Protein AF-A0A2C9SRZ1-F1 (afdb_monomer_lite)

Foldseek 3Di:
DDPPDPPPPQPFQWADAPLLVLQDAAKDKFKFADDPNAGEDPDPDHPDIFIWIWHDDPFKIKIATPVQDFYKYWYWAPPPDPPPDPDRPDTDIHTQFQDGHRMWMWGADPDDPRGTTTTRDPRGPDSVSVNSVSNVVSNRSNVVVVVVVVVPDD

pLDDT: mean 77.02, std 16.17, range [34.62, 93.62]

Radius of gyration: 17.91 Å; chains: 1; bounding box: 56×42×58 Å

Secondary structure (DSSP, 8-state):
------------EEE--HHHHHSPSEEEEEEEEEETTEEEES-S--SEEEEEEEEEETTEEEEEETTS--B-EEEEE-----S-SS--PPPEEEESBSS-BSEEEEEE--STT--SEEE--S-BS-HHHHHHHHHHHHHHHHHHHHHHHTS---

Sequence (154 aa):
MTVVTPGRGRTSITIRSEAFEKICCGTVTLSVPLCDDIVHIGVRDAPQTGALRVRKRPRSVTVDRVDGRPLQVAIVDQRDGLTGSAGQAAPLVSLVFREPVQALELRRCRGAGRRGWEVATSAATDAGQLQQFLDTVGAFGSAKQARASGIGED

Structure (mmCIF, N/CA/C/O backbone):
data_AF-A0A2C9SRZ1-F1
#
_entry.id   AF-A0A2C9SRZ1-F1
#
loop_
_atom_site.group_PDB
_atom_site.id
_atom_site.type_symbol
_atom_site.label_atom_id
_atom_site.label_alt_id
_atom_site.label_comp_id
_atom_site.label_asym_id
_atom_site.label_entity_id
_atom_site.label_seq_id
_atom_site.pdbx_PDB_ins_code
_atom_site.Cartn_x
_atom_site.Cartn_y
_atom_site.Cartn_z
_atom_site.occupancy
_atom_site.B_iso_or_equiv
_atom_site.auth_seq_id
_atom_site.auth_comp_id
_atom_site.auth_asym_id
_atom_site.auth_atom_id
_atom_site.pdbx_PDB_model_num
ATOM 1 N N . MET A 1 1 ? -30.290 22.830 -27.476 1.00 40.34 1 MET A N 1
ATOM 2 C CA . MET A 1 1 ? -30.331 22.145 -26.167 1.00 40.34 1 MET A CA 1
ATOM 3 C C . MET A 1 1 ? -29.019 21.386 -26.023 1.00 40.34 1 MET A C 1
ATOM 5 O O . MET A 1 1 ? -28.885 20.286 -26.538 1.00 40.34 1 MET A O 1
ATOM 9 N N . THR A 1 2 ? -27.997 22.047 -25.483 1.00 34.62 2 THR A N 1
ATOM 10 C CA . THR A 1 2 ? -26.628 21.516 -25.439 1.00 34.62 2 THR A CA 1
ATOM 11 C C . THR A 1 2 ? -26.485 20.688 -24.174 1.00 34.62 2 THR A C 1
ATOM 13 O O . THR A 1 2 ? -26.539 21.229 -23.072 1.00 34.62 2 THR A O 1
ATOM 16 N N . VAL A 1 3 ? -26.367 19.370 -24.329 1.00 40.44 3 VAL A N 1
ATOM 17 C CA . VAL A 1 3 ? -26.107 18.459 -23.215 1.00 40.44 3 VAL A CA 1
ATOM 18 C C . VAL A 1 3 ? -24.682 18.721 -22.743 1.00 40.44 3 VAL A C 1
ATOM 20 O O . VAL A 1 3 ? -23.712 18.306 -23.373 1.00 40.44 3 VAL A O 1
ATOM 23 N N . VAL A 1 4 ? -24.560 19.469 -21.650 1.00 38.16 4 VAL A N 1
ATOM 24 C CA . VAL A 1 4 ? -23.327 19.563 -20.875 1.00 38.16 4 VAL A CA 1
ATOM 25 C C . VAL A 1 4 ? -23.137 18.200 -20.223 1.00 38.16 4 VAL A C 1
ATOM 27 O O . VAL A 1 4 ? -23.774 17.882 -19.222 1.00 38.16 4 VAL A O 1
ATOM 30 N N . THR A 1 5 ? -22.295 17.359 -20.816 1.00 39.78 5 THR A N 1
ATOM 31 C CA . THR A 1 5 ? -21.781 16.173 -20.134 1.00 39.78 5 THR A CA 1
ATOM 32 C C . THR A 1 5 ? -21.074 16.673 -18.876 1.00 39.78 5 THR A C 1
ATOM 34 O O . THR A 1 5 ? -20.133 17.462 -19.010 1.00 39.78 5 THR A O 1
ATOM 37 N N . PRO A 1 6 ? -21.470 16.272 -17.655 1.00 39.72 6 PRO A N 1
ATOM 38 C CA . PRO A 1 6 ? -20.644 16.559 -16.502 1.00 39.72 6 PRO A CA 1
ATOM 39 C C . PRO A 1 6 ? -19.325 15.832 -16.744 1.00 39.72 6 PRO A C 1
ATOM 41 O O . PRO A 1 6 ? -19.266 14.600 -16.748 1.00 39.72 6 PRO A O 1
ATOM 44 N N . GLY A 1 7 ? -18.267 16.600 -17.009 1.00 38.56 7 GLY A N 1
ATOM 45 C CA . GLY A 1 7 ? -16.901 16.129 -16.891 1.00 38.56 7 GLY A CA 1
ATOM 46 C C . GLY A 1 7 ? -16.750 15.640 -15.463 1.00 38.56 7 GLY A C 1
ATOM 47 O O . GLY A 1 7 ? -16.521 16.432 -14.556 1.00 38.56 7 GLY A O 1
ATOM 48 N N . ARG A 1 8 ? -16.991 14.340 -15.260 1.00 43.62 8 ARG A N 1
ATOM 49 C CA . ARG A 1 8 ? -16.790 13.630 -14.001 1.00 43.62 8 ARG A CA 1
ATOM 50 C C . ARG A 1 8 ? -15.369 13.973 -13.596 1.00 43.62 8 ARG A C 1
ATOM 52 O O . ARG A 1 8 ? -14.439 13.543 -14.278 1.00 43.62 8 ARG A O 1
ATOM 59 N N . GLY A 1 9 ? -15.224 14.826 -12.585 1.00 41.56 9 GLY A N 1
ATOM 60 C CA . GLY A 1 9 ? -13.937 15.280 -12.091 1.00 41.56 9 GLY A CA 1
ATOM 61 C C . GLY A 1 9 ? -13.132 14.059 -11.690 1.00 41.56 9 GLY A C 1
ATOM 62 O O . GLY A 1 9 ? -13.282 13.538 -10.592 1.00 41.56 9 GLY A O 1
ATOM 63 N N . ARG A 1 10 ? -12.319 13.548 -12.614 1.00 53.03 10 ARG A N 1
ATOM 64 C CA . ARG A 1 10 ? -11.258 12.614 -12.290 1.00 53.03 10 ARG A CA 1
ATOM 65 C C . ARG A 1 10 ? -10.246 13.457 -11.547 1.00 53.03 10 ARG A C 1
ATOM 67 O O . ARG A 1 10 ? -9.413 14.119 -12.161 1.00 53.03 10 ARG A O 1
ATOM 74 N N . THR A 1 11 ? -10.358 13.476 -10.228 1.00 57.19 11 THR A N 1
ATOM 75 C CA . THR A 1 11 ? -9.282 13.901 -9.342 1.00 57.19 11 THR A CA 1
ATOM 76 C C . THR A 1 11 ? -8.162 12.873 -9.495 1.00 57.19 11 THR A C 1
ATOM 78 O O . THR A 1 11 ? -8.004 11.952 -8.705 1.00 57.19 11 THR A O 1
ATOM 81 N N . SER A 1 12 ? -7.437 12.969 -10.607 1.00 64.94 12 SER A N 1
ATOM 82 C CA . SER A 1 12 ? -6.267 12.157 -10.896 1.00 64.94 12 SER A CA 1
ATOM 83 C C . SER A 1 12 ? -5.122 12.680 -10.040 1.00 64.94 12 SER A C 1
ATOM 85 O O . SER A 1 12 ? -4.479 13.675 -10.383 1.00 64.94 12 SER A O 1
ATOM 87 N N . ILE A 1 13 ? -4.867 12.028 -8.909 1.00 79.12 13 ILE A N 1
ATOM 88 C CA . ILE A 1 13 ? -3.728 12.374 -8.059 1.00 79.12 13 ILE A CA 1
ATOM 89 C C . ILE A 1 13 ? -2.477 11.751 -8.679 1.00 79.12 13 ILE A C 1
ATOM 91 O O . ILE A 1 13 ? -2.415 10.542 -8.906 1.00 79.12 13 ILE A O 1
ATOM 95 N N . THR A 1 14 ? -1.482 12.583 -8.987 1.00 81.88 14 THR A N 1
ATOM 96 C CA . THR A 1 14 ? -0.180 12.111 -9.475 1.00 81.88 14 THR A CA 1
ATOM 97 C C . THR A 1 14 ? 0.780 11.981 -8.304 1.00 81.88 14 THR A C 1
ATOM 99 O O . THR A 1 14 ? 1.057 12.961 -7.621 1.00 81.88 14 THR A O 1
ATOM 102 N N . ILE A 1 15 ? 1.315 10.782 -8.116 1.00 81.31 15 ILE A N 1
ATOM 103 C CA . ILE A 1 15 ? 2.219 10.425 -7.026 1.00 81.31 15 ILE A CA 1
ATOM 104 C C . ILE A 1 15 ? 3.608 10.132 -7.596 1.00 81.31 15 ILE A C 1
ATOM 106 O O . ILE A 1 15 ? 3.756 9.497 -8.650 1.00 81.31 15 ILE A O 1
ATOM 110 N N . ARG A 1 16 ? 4.644 10.576 -6.881 1.00 81.69 16 ARG A N 1
ATOM 111 C CA . ARG A 1 16 ? 6.046 10.266 -7.169 1.00 81.69 16 ARG A CA 1
ATOM 112 C C . ARG A 1 16 ? 6.658 9.629 -5.930 1.00 81.69 16 ARG A C 1
ATOM 114 O O . ARG A 1 16 ? 7.047 10.324 -5.007 1.00 81.69 16 ARG A O 1
ATOM 121 N N . SER A 1 17 ? 6.735 8.302 -5.905 1.00 78.06 17 SER A N 1
ATOM 122 C CA . SER A 1 17 ? 7.495 7.584 -4.876 1.00 78.06 17 SER A CA 1
ATOM 123 C C . SER A 1 17 ? 8.653 6.845 -5.526 1.00 78.06 17 SER A C 1
ATOM 125 O O . SER A 1 17 ? 8.451 5.972 -6.372 1.00 78.06 17 SER A O 1
ATOM 127 N N . GLU A 1 18 ? 9.868 7.192 -5.118 1.00 79.81 18 GLU A N 1
ATOM 128 C CA . GLU A 1 18 ? 11.084 6.500 -5.538 1.00 79.81 18 GLU A CA 1
ATOM 129 C C . GLU A 1 18 ? 11.150 5.089 -4.948 1.00 79.81 18 GLU A C 1
ATOM 131 O O . GLU A 1 18 ? 11.543 4.149 -5.637 1.00 79.81 18 GLU A O 1
ATOM 136 N N . ALA A 1 19 ? 10.700 4.908 -3.702 1.00 78.50 19 ALA A N 1
ATOM 137 C CA . ALA A 1 19 ? 10.609 3.592 -3.077 1.00 78.50 19 ALA A CA 1
ATOM 138 C C . ALA A 1 19 ? 9.669 2.666 -3.866 1.00 78.50 19 ALA A C 1
ATOM 140 O O . ALA A 1 19 ? 9.974 1.499 -4.108 1.00 78.50 19 ALA A O 1
ATOM 141 N N . PHE A 1 20 ? 8.556 3.206 -4.359 1.00 77.19 20 PHE A N 1
ATOM 142 C CA . PHE A 1 20 ? 7.609 2.469 -5.189 1.00 77.19 20 PHE A CA 1
ATOM 143 C C . PHE A 1 20 ? 8.164 2.133 -6.584 1.00 77.19 20 PHE A C 1
ATOM 145 O O . PHE A 1 20 ? 7.834 1.091 -7.161 1.00 77.19 20 PHE A O 1
ATOM 152 N N . GLU A 1 21 ? 9.050 2.969 -7.137 1.00 81.50 21 GLU A N 1
ATOM 153 C CA . GLU A 1 21 ? 9.773 2.673 -8.382 1.00 81.50 21 GLU A CA 1
ATOM 154 C C . GLU A 1 21 ? 10.735 1.490 -8.218 1.00 81.50 21 GLU A C 1
ATOM 156 O O . GLU A 1 21 ? 10.825 0.681 -9.142 1.00 81.50 21 GLU A O 1
ATOM 161 N N . LYS A 1 22 ? 11.370 1.346 -7.046 1.00 82.38 22 LYS A N 1
ATOM 162 C CA . LYS A 1 22 ? 12.336 0.275 -6.740 1.00 82.38 22 LYS A CA 1
ATOM 163 C C . LYS A 1 22 ? 11.723 -1.124 -6.661 1.00 82.38 22 LYS A C 1
ATOM 165 O O . LYS A 1 22 ? 12.438 -2.096 -6.865 1.00 82.38 22 LYS A O 1
ATOM 170 N N . ILE A 1 23 ? 10.414 -1.243 -6.418 1.00 83.00 23 ILE A N 1
ATOM 171 C CA . ILE A 1 23 ? 9.728 -2.544 -6.472 1.00 83.00 23 ILE A CA 1
ATOM 1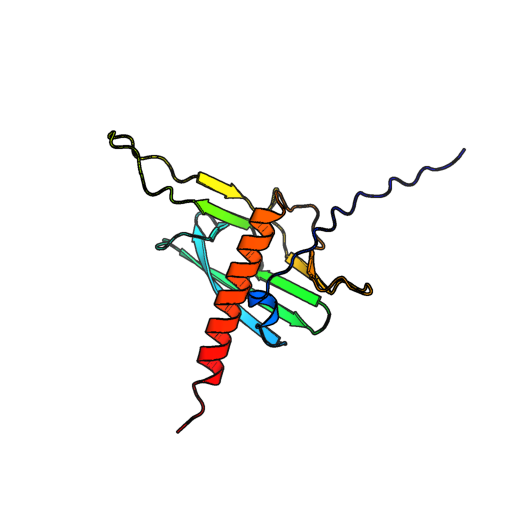72 C C . ILE A 1 23 ? 9.885 -3.140 -7.882 1.00 83.00 23 ILE A C 1
ATOM 174 O O . ILE A 1 23 ? 9.506 -2.514 -8.873 1.00 83.00 23 ILE A O 1
ATOM 178 N N . CYS A 1 24 ? 10.389 -4.360 -8.005 1.00 84.25 24 CYS A N 1
ATOM 179 C CA . CYS A 1 24 ? 10.455 -5.067 -9.282 1.00 84.25 24 CYS A CA 1
ATOM 180 C C . CYS A 1 24 ? 9.048 -5.404 -9.800 1.00 84.25 24 CYS A C 1
ATOM 182 O O . CYS A 1 24 ? 8.119 -5.635 -9.022 1.00 84.25 24 CYS A O 1
ATOM 184 N N . CYS A 1 25 ? 8.877 -5.459 -11.126 1.00 88.50 25 CYS A N 1
ATOM 185 C CA . CYS A 1 25 ? 7.622 -5.935 -11.713 1.00 88.50 25 CYS A CA 1
ATOM 186 C C . CYS A 1 25 ? 7.329 -7.367 -11.242 1.00 88.50 25 CYS A C 1
ATOM 188 O O . CYS A 1 25 ? 8.225 -8.204 -11.196 1.00 88.50 25 CYS A O 1
ATOM 190 N N . GLY A 1 26 ? 6.074 -7.645 -10.905 1.00 88.62 26 GLY A N 1
ATOM 191 C CA . GLY A 1 26 ? 5.664 -8.909 -10.311 1.00 88.62 26 GLY A CA 1
ATOM 192 C C . GLY A 1 26 ? 4.548 -8.726 -9.293 1.00 88.62 26 GLY A C 1
ATOM 193 O O . GLY A 1 26 ? 3.898 -7.681 -9.227 1.00 88.62 26 GLY A O 1
ATOM 194 N N . THR A 1 27 ? 4.310 -9.769 -8.505 1.00 89.75 27 THR A N 1
ATOM 195 C CA . THR A 1 27 ? 3.381 -9.719 -7.374 1.00 89.75 27 THR A CA 1
ATOM 196 C C . THR A 1 27 ? 4.179 -9.862 -6.087 1.00 89.75 27 THR A C 1
ATOM 198 O O . THR A 1 27 ? 4.947 -10.809 -5.951 1.00 89.75 27 THR A O 1
ATOM 201 N N . VAL A 1 28 ? 4.000 -8.932 -5.152 1.00 90.25 28 VAL A N 1
ATOM 202 C CA . VAL A 1 28 ? 4.563 -9.013 -3.802 1.00 9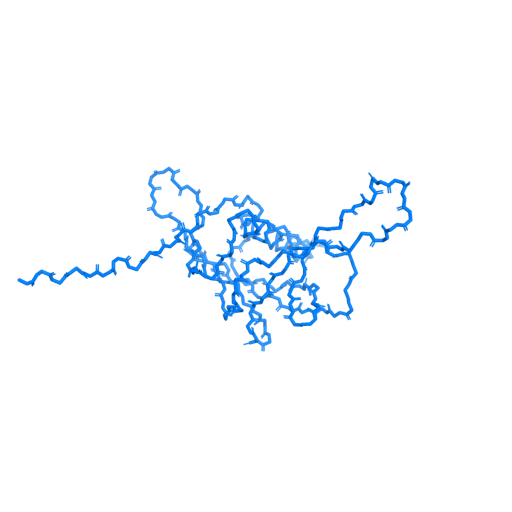0.25 28 VAL A CA 1
ATOM 203 C C . VAL A 1 28 ? 3.435 -8.915 -2.785 1.00 90.25 28 VAL A C 1
ATOM 205 O O . VAL A 1 28 ? 2.561 -8.058 -2.894 1.00 90.25 28 VAL A O 1
ATOM 208 N N . THR A 1 29 ? 3.442 -9.808 -1.801 1.00 91.50 29 THR A N 1
ATOM 209 C CA . THR A 1 29 ? 2.487 -9.778 -0.689 1.00 91.50 29 THR A CA 1
ATOM 210 C C . THR A 1 29 ? 3.159 -9.145 0.520 1.00 91.50 29 THR A C 1
ATOM 212 O O . THR A 1 29 ? 4.199 -9.634 0.950 1.00 91.50 29 THR A O 1
ATOM 215 N N . LEU A 1 30 ? 2.599 -8.084 1.088 1.00 89.00 30 LEU A N 1
ATOM 216 C CA . LEU A 1 30 ? 3.115 -7.363 2.250 1.00 89.00 30 LEU A CA 1
ATOM 217 C C . LEU A 1 30 ? 2.264 -7.673 3.472 1.00 89.00 30 LEU A C 1
ATOM 219 O O . LEU A 1 30 ? 1.043 -7.596 3.399 1.00 89.00 30 LEU A O 1
ATOM 223 N N . SER A 1 31 ? 2.913 -7.991 4.587 1.00 87.75 31 SER A N 1
ATOM 224 C CA . SER A 1 31 ? 2.236 -8.074 5.879 1.00 87.75 31 SER A CA 1
ATOM 225 C C . SER A 1 31 ? 2.105 -6.661 6.432 1.00 87.75 31 SER A C 1
ATOM 227 O O . SER A 1 31 ? 3.102 -5.942 6.499 1.00 87.75 31 SER A O 1
ATOM 229 N N . VAL A 1 32 ? 0.891 -6.254 6.786 1.00 87.25 32 VAL A N 1
ATOM 230 C CA . VAL A 1 32 ? 0.591 -4.911 7.289 1.00 87.25 32 VAL A CA 1
ATOM 231 C C . VAL A 1 32 ? -0.176 -4.988 8.603 1.00 87.25 32 VAL A C 1
ATOM 233 O O . VAL A 1 32 ? -0.960 -5.919 8.785 1.00 87.25 32 VAL A O 1
ATOM 236 N N . PRO A 1 33 ? 0.015 -4.032 9.520 1.00 87.19 33 PRO A N 1
ATOM 237 C CA . PRO A 1 33 ? -0.767 -3.992 10.741 1.00 87.19 33 PRO A CA 1
ATOM 238 C C . PRO A 1 33 ? -2.226 -3.620 10.443 1.00 87.19 33 PRO A C 1
ATOM 240 O O . PRO A 1 33 ? -2.501 -2.686 9.687 1.00 87.19 33 PRO A O 1
ATOM 243 N N . LEU A 1 34 ? -3.152 -4.373 11.035 1.00 86.56 34 LEU A N 1
ATOM 244 C CA . LEU A 1 34 ? -4.593 -4.153 10.968 1.00 86.56 34 LEU A CA 1
ATOM 245 C C . LEU A 1 34 ? -5.132 -3.786 12.350 1.00 86.56 34 LEU A C 1
ATOM 247 O O . LEU A 1 34 ? -4.761 -4.387 13.358 1.00 86.56 34 LEU A O 1
ATOM 251 N N . CYS A 1 35 ? -6.052 -2.832 12.375 1.00 84.81 35 CYS A N 1
ATOM 252 C CA . CYS A 1 35 ? -6.870 -2.507 13.532 1.00 84.81 35 CYS A CA 1
ATOM 253 C C . CYS A 1 35 ? -8.287 -2.224 13.032 1.00 84.81 35 CYS A C 1
ATOM 255 O O . CYS A 1 35 ? -8.448 -1.416 12.122 1.00 84.81 35 CYS A O 1
ATOM 257 N N . ASP A 1 36 ? -9.288 -2.922 13.572 1.00 84.44 36 ASP A N 1
ATOM 258 C CA . ASP A 1 36 ? -10.690 -2.790 13.142 1.00 84.44 36 ASP A CA 1
ATOM 259 C C . ASP A 1 36 ? -10.869 -2.921 11.611 1.00 84.44 36 ASP A C 1
ATOM 261 O O . ASP A 1 36 ? -11.539 -2.130 10.958 1.00 84.44 36 ASP A O 1
ATOM 265 N N . ASP A 1 37 ? -10.179 -3.892 10.998 1.00 85.25 37 ASP A N 1
ATOM 266 C CA . ASP A 1 37 ? -10.133 -4.095 9.538 1.00 85.25 37 ASP A CA 1
ATOM 267 C C . ASP A 1 37 ? -9.509 -2.955 8.699 1.00 85.25 37 ASP A C 1
ATOM 269 O O . ASP A 1 37 ? -9.471 -3.039 7.465 1.00 85.25 37 ASP A O 1
ATOM 273 N N . ILE A 1 38 ? -8.930 -1.940 9.343 1.00 88.06 38 ILE A N 1
ATOM 274 C CA . ILE A 1 38 ? -8.226 -0.824 8.710 1.00 88.06 38 ILE A CA 1
ATOM 275 C C . ILE A 1 38 ? -6.716 -1.057 8.782 1.00 88.06 38 ILE A C 1
ATOM 277 O O . ILE A 1 38 ? -6.156 -1.386 9.828 1.00 88.06 38 ILE A O 1
ATOM 281 N N . VAL A 1 39 ? -6.025 -0.862 7.659 1.00 88.06 39 VAL A N 1
ATOM 282 C CA . VAL A 1 39 ? -4.561 -0.905 7.599 1.00 88.06 39 VAL A CA 1
ATOM 283 C C . VAL A 1 39 ? -4.003 0.343 8.255 1.00 88.06 39 VAL A C 1
ATOM 285 O O . VAL A 1 39 ? -4.206 1.447 7.756 1.00 88.06 39 VAL A O 1
ATOM 288 N N . HIS A 1 40 ? -3.276 0.182 9.351 1.00 87.81 40 HIS A N 1
ATOM 289 C CA . HIS A 1 40 ? -2.645 1.306 10.028 1.00 87.81 40 HIS A CA 1
ATOM 290 C C . HIS A 1 40 ? -1.208 1.476 9.524 1.00 87.81 40 HIS A C 1
ATOM 292 O O . HIS A 1 40 ? -0.451 0.520 9.414 1.00 87.81 40 HIS A O 1
ATOM 298 N N . ILE A 1 41 ? -0.811 2.702 9.211 1.00 84.94 41 ILE A N 1
ATOM 299 C CA . ILE A 1 41 ? 0.552 3.064 8.821 1.00 84.94 41 ILE A CA 1
ATOM 300 C C . ILE A 1 41 ? 1.139 3.928 9.933 1.00 84.94 41 ILE A C 1
ATOM 302 O O . ILE A 1 41 ? 0.480 4.855 10.393 1.00 84.94 41 ILE A O 1
ATOM 306 N N . GLY A 1 42 ? 2.368 3.630 10.360 1.00 78.06 42 GLY A N 1
ATOM 307 C CA . GLY A 1 42 ? 3.049 4.369 11.434 1.00 78.06 42 GLY A CA 1
ATOM 308 C C . GLY A 1 42 ? 2.884 3.778 12.839 1.00 78.06 42 GLY A C 1
AT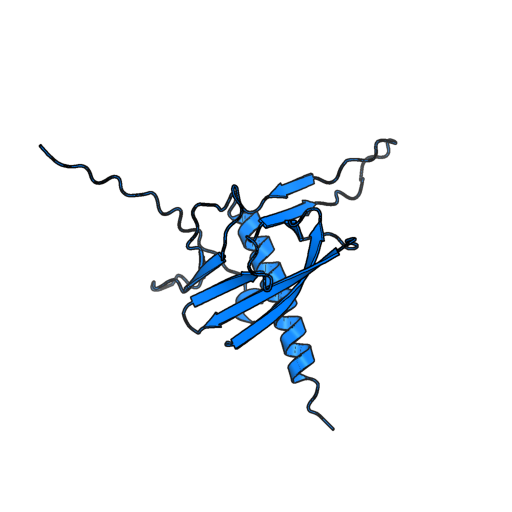OM 309 O O . GLY A 1 42 ? 3.486 4.279 13.780 1.00 78.06 42 GLY A O 1
ATOM 310 N N . VAL A 1 43 ? 2.139 2.681 12.993 1.00 76.38 43 VAL A N 1
ATOM 311 C CA . VAL A 1 43 ? 2.086 1.911 14.247 1.00 76.38 43 VAL A CA 1
ATOM 312 C C . VAL A 1 43 ? 3.221 0.894 14.314 1.00 76.38 43 VAL A C 1
ATOM 314 O O . VAL A 1 43 ? 3.466 0.155 13.359 1.00 76.38 43 VAL A O 1
ATOM 317 N N . ARG A 1 44 ? 3.907 0.851 15.461 1.00 66.12 44 ARG A N 1
ATOM 318 C CA . ARG A 1 44 ? 4.941 -0.154 15.757 1.00 66.12 44 ARG A CA 1
ATOM 319 C C . ARG A 1 44 ? 4.366 -1.487 16.222 1.00 66.12 44 ARG A C 1
ATOM 321 O O . ARG A 1 44 ? 4.967 -2.517 15.947 1.00 66.12 44 ARG A O 1
ATOM 328 N N . ASP A 1 45 ? 3.227 -1.444 16.902 1.00 65.25 45 ASP A N 1
ATOM 329 C CA . ASP A 1 45 ? 2.556 -2.610 17.457 1.00 65.25 45 ASP A CA 1
ATOM 330 C C . ASP A 1 45 ? 1.096 -2.593 17.012 1.00 65.25 45 ASP A C 1
ATOM 332 O O . ASP A 1 45 ? 0.421 -1.563 17.108 1.00 65.25 45 ASP A O 1
ATOM 336 N N . ALA A 1 46 ? 0.632 -3.707 16.456 1.00 69.44 46 ALA A N 1
ATOM 337 C CA . ALA A 1 46 ? -0.764 -3.877 16.104 1.00 69.44 46 ALA A CA 1
ATOM 338 C C . ALA A 1 46 ? -1.236 -5.258 16.547 1.00 69.44 46 ALA A C 1
ATOM 340 O O . ALA A 1 46 ? -0.525 -6.243 16.331 1.00 69.44 46 ALA A O 1
ATOM 341 N N . PRO A 1 47 ? -2.455 -5.349 17.101 1.00 70.56 47 PRO A N 1
ATOM 342 C CA . PRO A 1 47 ? -2.991 -6.604 17.612 1.00 70.56 47 PRO A CA 1
ATOM 343 C C . PRO A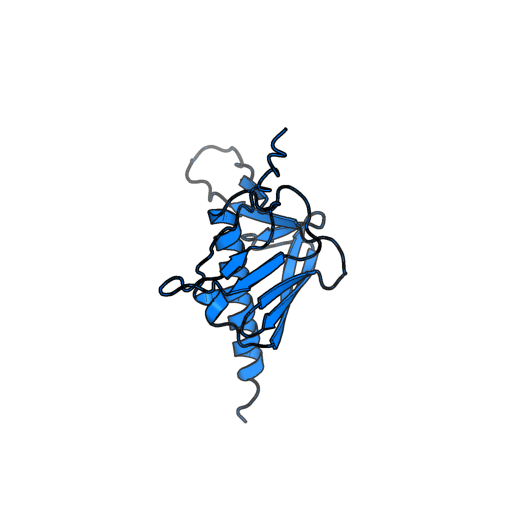 1 47 ? -3.247 -7.623 16.497 1.00 70.56 47 PRO A C 1
ATOM 345 O O . PRO A 1 47 ? -3.319 -8.822 16.754 1.00 70.56 47 PRO A O 1
ATOM 348 N N . GLN A 1 48 ? -3.408 -7.156 15.255 1.00 83.50 48 GLN A N 1
ATOM 349 C CA . GLN A 1 48 ? -3.680 -7.997 14.101 1.00 83.50 48 GLN A CA 1
ATOM 350 C C . GLN A 1 48 ? -2.778 -7.622 12.929 1.00 83.50 48 GLN A C 1
ATOM 352 O O . GLN A 1 48 ? -2.363 -6.475 12.763 1.00 83.50 48 GLN A O 1
ATOM 357 N N . THR A 1 49 ? -2.494 -8.610 12.083 1.00 86.12 49 THR A N 1
ATOM 358 C CA . THR A 1 49 ? -1.770 -8.407 10.828 1.00 86.12 49 THR A CA 1
ATOM 359 C C . THR A 1 49 ? -2.616 -8.903 9.665 1.00 86.12 49 THR A C 1
ATOM 361 O O . THR A 1 49 ? -3.249 -9.952 9.733 1.00 86.12 49 THR A O 1
ATOM 364 N N . GLY A 1 50 ? -2.654 -8.110 8.602 1.00 87.56 50 GLY A N 1
ATOM 365 C CA . GLY A 1 50 ? -3.279 -8.438 7.331 1.00 87.56 50 GLY A CA 1
ATOM 366 C C . GLY A 1 50 ? -2.245 -8.590 6.234 1.00 87.56 50 GLY A C 1
ATOM 367 O O . GLY A 1 50 ? -1.063 -8.292 6.417 1.00 87.56 50 GLY A O 1
ATOM 368 N N . ALA A 1 51 ? -2.707 -9.008 5.061 1.00 90.69 51 ALA A N 1
ATOM 369 C CA . ALA A 1 51 ? -1.866 -9.111 3.884 1.00 90.69 51 ALA A CA 1
ATOM 370 C C . ALA A 1 51 ? -2.384 -8.213 2.755 1.00 90.69 51 ALA A C 1
ATOM 372 O O . ALA A 1 51 ? -3.529 -8.327 2.312 1.00 90.69 51 ALA A O 1
ATOM 373 N N . LEU A 1 52 ? -1.512 -7.339 2.255 1.00 91.75 52 LEU A N 1
ATOM 374 C CA . LEU A 1 52 ? -1.725 -6.592 1.021 1.00 91.75 52 LEU A CA 1
ATOM 375 C C . LEU A 1 52 ? -1.013 -7.280 -0.123 1.00 91.75 52 LEU A C 1
ATOM 377 O O . LEU A 1 52 ? 0.157 -7.631 -0.022 1.00 91.75 52 LEU A O 1
ATOM 381 N N . ARG A 1 53 ? -1.689 -7.419 -1.249 1.00 93.19 53 ARG A N 1
ATOM 382 C CA . ARG A 1 53 ? -1.103 -7.872 -2.497 1.00 93.19 53 ARG A CA 1
ATOM 383 C C . ARG A 1 53 ? -0.845 -6.664 -3.378 1.00 93.19 53 ARG A C 1
ATOM 385 O O . ARG A 1 53 ? -1.759 -5.930 -3.730 1.00 93.19 53 ARG A O 1
ATOM 392 N N . VAL A 1 54 ? 0.412 -6.486 -3.760 1.00 92.25 54 VAL A N 1
ATOM 393 C CA . VAL A 1 54 ? 0.862 -5.443 -4.678 1.00 92.25 54 VAL A CA 1
ATOM 394 C C . VAL A 1 54 ? 1.247 -6.113 -5.988 1.00 92.25 54 VAL A C 1
ATOM 396 O O . VAL A 1 54 ? 2.221 -6.861 -6.062 1.00 92.25 54 VAL A O 1
ATOM 399 N N . ARG A 1 55 ? 0.475 -5.856 -7.040 1.00 92.75 55 ARG A N 1
ATOM 400 C CA . ARG A 1 55 ? 0.705 -6.379 -8.391 1.00 92.75 55 ARG A CA 1
ATOM 401 C C . ARG A 1 55 ? 1.253 -5.256 -9.252 1.00 92.75 55 ARG A C 1
ATOM 403 O O . ARG A 1 55 ? 0.488 -4.455 -9.785 1.00 92.75 55 ARG A O 1
ATOM 410 N N . LYS A 1 56 ? 2.573 -5.189 -9.400 1.00 89.75 56 LYS A N 1
ATOM 411 C CA . LYS A 1 56 ? 3.246 -4.190 -10.233 1.00 89.75 56 LYS A CA 1
ATOM 412 C C . LYS A 1 56 ? 3.481 -4.738 -11.636 1.00 89.75 56 LYS A C 1
ATOM 414 O O . LYS A 1 56 ? 4.183 -5.727 -11.830 1.00 89.75 56 LYS A O 1
ATOM 419 N N . ARG A 1 57 ? 2.917 -4.065 -12.632 1.00 88.81 57 ARG A N 1
ATOM 420 C CA . ARG A 1 57 ? 3.183 -4.256 -14.063 1.00 88.81 57 ARG A CA 1
ATOM 421 C C . ARG A 1 57 ? 3.928 -3.029 -14.608 1.00 88.81 57 ARG A C 1
ATOM 423 O O . ARG A 1 57 ? 3.866 -1.962 -13.998 1.00 88.81 57 ARG A O 1
ATOM 430 N N . PRO A 1 58 ? 4.545 -3.106 -15.803 1.00 84.69 58 PRO A N 1
ATOM 431 C CA . PRO A 1 58 ? 5.305 -1.985 -16.370 1.00 84.69 58 PRO A CA 1
ATOM 432 C C . PRO A 1 58 ? 4.522 -0.669 -16.515 1.00 84.69 58 PRO A C 1
ATOM 434 O O . PRO A 1 58 ? 5.111 0.407 -16.572 1.00 84.69 58 PRO A O 1
ATOM 437 N N . ARG A 1 59 ? 3.188 -0.739 -16.621 1.00 85.50 59 ARG A N 1
ATOM 438 C CA . ARG A 1 59 ? 2.317 0.427 -16.854 1.00 85.50 59 ARG A CA 1
ATOM 439 C C . ARG A 1 59 ? 1.171 0.574 -15.854 1.00 85.50 59 ARG A C 1
ATOM 441 O O . ARG A 1 59 ? 0.418 1.541 -15.957 1.00 85.50 59 ARG A O 1
ATOM 448 N N . SER A 1 60 ? 1.024 -0.357 -14.919 1.00 89.00 60 SER A N 1
ATOM 449 C CA . SER A 1 60 ? -0.062 -0.343 -13.942 1.00 89.00 60 SER A CA 1
ATOM 450 C C . SER A 1 60 ? 0.376 -1.003 -12.646 1.00 89.00 60 SER A C 1
ATOM 452 O O . SER A 1 60 ? 1.125 -1.975 -12.682 1.00 89.00 60 SER A O 1
ATOM 454 N N . VAL A 1 61 ? -0.123 -0.520 -11.517 1.00 90.31 61 VAL A N 1
ATOM 455 C CA . VAL A 1 61 ? 0.009 -1.206 -10.232 1.00 90.31 61 VAL A CA 1
ATOM 456 C C . VAL A 1 61 ? -1.366 -1.354 -9.618 1.00 90.31 61 VAL A C 1
ATOM 458 O O . VAL A 1 61 ? -2.173 -0.436 -9.692 1.00 90.31 61 VAL A O 1
ATOM 461 N N . THR A 1 62 ? -1.624 -2.506 -9.023 1.00 92.25 62 THR A N 1
ATOM 462 C CA . THR A 1 62 ? -2.840 -2.749 -8.253 1.00 92.25 62 THR A CA 1
ATOM 463 C C . THR A 1 62 ? -2.433 -3.127 -6.841 1.00 92.25 62 THR A C 1
ATOM 465 O O . THR A 1 62 ? -1.545 -3.965 -6.672 1.00 92.25 62 THR A O 1
ATOM 468 N N . VAL A 1 63 ? -3.049 -2.500 -5.846 1.00 91.81 63 VAL A N 1
ATOM 469 C CA . VAL A 1 63 ? -2.900 -2.861 -4.435 1.00 91.81 63 VAL A CA 1
ATOM 470 C C . VAL A 1 63 ? -4.265 -3.263 -3.900 1.00 91.81 63 VAL A C 1
ATOM 472 O O . VAL A 1 63 ? -5.201 -2.471 -3.941 1.00 91.81 63 VAL A O 1
ATOM 475 N N . ASP A 1 64 ? -4.382 -4.487 -3.409 1.00 93.62 64 ASP A N 1
ATOM 476 C CA . ASP A 1 64 ? -5.622 -5.056 -2.878 1.00 93.62 64 ASP A CA 1
ATOM 477 C C . ASP A 1 64 ? -5.342 -5.864 -1.605 1.00 93.62 64 ASP A C 1
ATOM 479 O O . ASP A 1 64 ? -4.202 -6.268 -1.360 1.00 93.62 64 ASP A O 1
ATOM 483 N N . ARG A 1 65 ? -6.358 -6.095 -0.765 1.00 92.69 65 ARG A N 1
ATOM 484 C CA . ARG A 1 65 ? -6.220 -7.038 0.355 1.00 92.69 65 ARG A CA 1
ATOM 485 C C . ARG A 1 65 ? -6.290 -8.467 -0.178 1.00 92.69 65 ARG A C 1
ATOM 487 O O . ARG A 1 65 ? -7.158 -8.797 -0.984 1.00 92.69 65 ARG A O 1
ATOM 494 N N . VAL A 1 66 ? -5.415 -9.337 0.323 1.00 92.69 66 VAL A N 1
ATOM 495 C CA . VAL A 1 66 ? -5.393 -10.760 -0.060 1.00 92.69 66 VAL A CA 1
ATOM 496 C C . VAL A 1 66 ? -6.703 -11.456 0.312 1.00 92.69 66 VAL A C 1
ATOM 498 O O . VAL A 1 66 ? -7.195 -12.265 -0.469 1.00 92.69 66 VAL A O 1
ATOM 501 N N . ASP A 1 67 ? -7.297 -11.083 1.446 1.00 90.06 67 ASP A N 1
ATOM 502 C CA . ASP A 1 67 ? -8.554 -11.643 1.960 1.00 90.06 67 ASP A CA 1
ATOM 503 C C . ASP A 1 67 ? -9.802 -11.224 1.155 1.00 90.06 67 ASP A C 1
ATOM 505 O O . ASP A 1 67 ? -10.919 -11.584 1.514 1.00 90.06 67 ASP A O 1
ATOM 509 N N . GLY A 1 68 ? -9.649 -10.406 0.105 1.00 88.38 68 GLY A N 1
ATOM 510 C CA . GLY A 1 68 ? -10.755 -9.924 -0.734 1.00 88.38 68 GLY A CA 1
ATOM 511 C C . GLY A 1 68 ? -11.648 -8.859 -0.085 1.00 88.38 68 GLY A C 1
ATOM 512 O O . GLY A 1 68 ? -12.578 -8.365 -0.724 1.00 88.38 68 GLY A O 1
ATOM 513 N N . ARG A 1 69 ? -11.364 -8.486 1.167 1.00 90.56 69 ARG A N 1
ATOM 514 C CA . ARG A 1 69 ? -12.025 -7.383 1.877 1.00 90.56 69 ARG A CA 1
ATOM 515 C C . ARG A 1 69 ? -11.635 -6.024 1.282 1.00 90.56 69 ARG A C 1
ATOM 517 O O . ARG A 1 69 ? -10.530 -5.897 0.747 1.00 90.56 69 ARG A O 1
ATOM 524 N N . PRO A 1 70 ? -12.486 -4.995 1.421 1.00 91.50 70 PRO A N 1
ATOM 525 C CA . PRO A 1 70 ? -12.125 -3.652 1.003 1.00 91.50 70 PRO A CA 1
ATOM 526 C C . PRO A 1 70 ? -10.883 -3.154 1.750 1.00 91.50 70 PRO A C 1
ATOM 528 O O . PRO A 1 70 ? -10.699 -3.380 2.948 1.00 91.50 70 PRO A O 1
ATOM 531 N N . LEU A 1 71 ? -10.016 -2.471 1.016 1.00 90.75 71 LEU A N 1
ATOM 532 C CA . LEU A 1 71 ? -8.843 -1.785 1.517 1.00 90.75 71 LEU A CA 1
ATOM 533 C C . LEU A 1 71 ? -9.260 -0.441 2.117 1.00 90.75 71 LEU A C 1
ATOM 535 O O . LEU A 1 71 ? -9.692 0.463 1.402 1.00 90.75 71 LEU A O 1
ATOM 539 N N . GLN A 1 72 ? -9.063 -0.304 3.424 1.00 92.12 72 GLN A N 1
ATOM 540 C CA . GLN A 1 72 ? -9.084 0.980 4.109 1.00 92.12 72 GLN A CA 1
ATOM 541 C C . GLN A 1 72 ? -7.732 1.200 4.777 1.00 92.12 72 GLN A C 1
ATOM 543 O O . GLN A 1 72 ? -7.135 0.252 5.289 1.00 92.12 72 GLN A O 1
ATOM 548 N N . VAL A 1 73 ? -7.225 2.431 4.728 1.00 90.69 73 VAL A N 1
ATOM 549 C CA . VAL A 1 73 ? -5.897 2.767 5.252 1.00 90.69 73 VAL A CA 1
ATOM 550 C C . VAL A 1 73 ? -5.997 4.006 6.125 1.00 90.69 73 VAL A C 1
ATOM 552 O O . VAL A 1 73 ? -6.600 5.002 5.727 1.00 90.69 73 VAL A O 1
ATOM 555 N N . ALA A 1 74 ? -5.360 3.951 7.285 1.00 90.06 74 ALA A N 1
ATOM 556 C CA . ALA A 1 74 ? -5.205 5.058 8.203 1.00 90.06 74 ALA A CA 1
ATOM 557 C C . ALA A 1 74 ? -3.722 5.326 8.458 1.00 90.06 74 ALA A C 1
ATOM 559 O O . ALA A 1 74 ? -2.945 4.407 8.709 1.00 90.06 74 ALA A O 1
ATOM 560 N N . ILE A 1 75 ? -3.329 6.590 8.423 1.00 88.50 75 ILE A N 1
ATOM 561 C CA . ILE A 1 75 ? -2.018 7.046 8.868 1.00 88.50 75 ILE A CA 1
ATOM 562 C C . ILE A 1 75 ? -2.169 7.486 10.312 1.00 88.50 75 ILE A C 1
ATOM 564 O O . ILE A 1 75 ? -2.970 8.370 10.617 1.00 88.50 75 ILE A O 1
ATOM 568 N N . VAL A 1 76 ? -1.424 6.830 11.189 1.00 85.62 76 VAL A N 1
ATOM 569 C CA . VAL A 1 76 ? -1.413 7.101 12.618 1.00 85.62 76 VAL A CA 1
ATOM 570 C C . VAL A 1 76 ? -0.179 7.939 12.909 1.00 85.62 76 VAL A C 1
ATOM 572 O O . VAL A 1 76 ? 0.946 7.445 12.861 1.00 85.62 76 VAL A O 1
ATOM 575 N N . ASP A 1 77 ? -0.396 9.215 13.203 1.00 80.75 77 ASP A N 1
ATOM 576 C CA . ASP A 1 77 ? 0.649 10.111 13.683 1.00 80.75 77 ASP A CA 1
ATOM 577 C C . ASP A 1 77 ? 0.740 9.954 15.204 1.00 80.75 77 ASP A C 1
ATOM 579 O O . ASP A 1 77 ? -0.090 10.467 15.966 1.00 80.75 77 ASP A O 1
ATOM 583 N N . GLN A 1 78 ? 1.729 9.177 15.652 1.00 67.94 78 GLN A N 1
ATOM 584 C CA . GLN A 1 78 ? 2.105 9.139 17.060 1.00 67.94 78 GLN A CA 1
ATOM 585 C C . GLN A 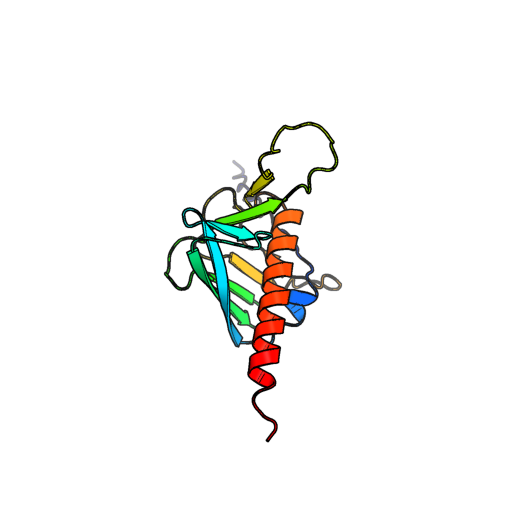1 78 ? 2.866 10.429 17.350 1.00 67.94 78 GLN A C 1
ATOM 587 O O . GLN A 1 78 ? 4.086 10.482 17.210 1.00 67.94 78 GLN A O 1
ATOM 592 N N . ARG A 1 79 ? 2.147 11.495 17.708 1.00 61.56 79 ARG A N 1
ATOM 593 C CA . ARG A 1 79 ? 2.796 12.684 18.257 1.00 61.56 79 ARG A CA 1
ATOM 594 C C . ARG A 1 79 ? 3.468 12.280 19.556 1.00 61.56 79 ARG A C 1
ATOM 596 O O . ARG A 1 79 ? 2.805 12.140 20.582 1.00 61.56 79 ARG A O 1
ATOM 603 N N . ASP A 1 80 ? 4.773 12.056 19.480 1.00 52.00 80 ASP A N 1
ATOM 604 C CA . ASP A 1 80 ? 5.621 11.884 20.647 1.00 52.00 80 ASP A CA 1
ATOM 605 C C . ASP A 1 80 ? 5.463 13.159 21.478 1.00 52.00 80 ASP A C 1
ATOM 607 O O . ASP A 1 80 ? 5.694 14.269 20.988 1.00 52.00 80 ASP A O 1
ATOM 611 N N . GLY A 1 81 ? 4.886 13.012 22.668 1.00 48.81 81 GLY A N 1
ATOM 612 C CA . GLY A 1 81 ? 4.362 14.111 23.466 1.00 48.81 81 GLY A CA 1
ATOM 613 C C . GLY A 1 81 ? 5.451 15.082 23.911 1.00 48.81 81 GLY A C 1
ATOM 614 O O . GLY A 1 81 ? 5.906 15.028 25.047 1.00 48.81 81 GLY A O 1
ATOM 615 N N . LEU A 1 82 ? 5.809 16.041 23.061 1.00 49.84 82 LEU A N 1
ATOM 616 C CA . LEU A 1 82 ? 6.552 17.243 23.435 1.00 49.84 82 LEU A CA 1
ATOM 617 C C . LEU A 1 82 ? 5.605 18.293 24.024 1.00 49.84 82 LEU A C 1
ATOM 619 O O . LEU A 1 82 ? 5.569 19.432 23.578 1.00 49.84 82 LEU A O 1
ATOM 623 N N . THR A 1 83 ? 4.839 17.924 25.047 1.00 46.72 83 THR A N 1
ATOM 624 C CA . THR A 1 83 ? 4.257 18.893 25.980 1.00 46.72 83 THR A CA 1
ATOM 625 C C . THR A 1 83 ? 4.195 18.239 27.351 1.00 46.72 83 THR A C 1
ATOM 627 O O . THR A 1 83 ? 3.407 17.321 27.563 1.00 46.72 83 THR A O 1
ATOM 630 N N . GLY A 1 84 ? 5.048 18.695 28.270 1.00 46.12 84 GLY A N 1
ATOM 631 C CA . GLY A 1 84 ? 5.137 18.236 29.657 1.00 46.12 84 GLY A CA 1
ATOM 632 C C . GLY A 1 84 ? 3.893 18.557 30.485 1.00 46.12 84 GLY A C 1
ATOM 633 O O . GLY A 1 84 ? 3.928 19.364 31.407 1.00 46.12 84 GLY A O 1
ATOM 634 N N . SER A 1 85 ? 2.770 17.929 30.172 1.00 49.59 85 SER A N 1
ATOM 635 C CA . SER A 1 85 ? 1.568 17.930 30.993 1.00 49.59 85 SER A CA 1
ATOM 636 C C . SER A 1 85 ? 0.874 16.595 30.793 1.00 49.59 85 SER A C 1
ATOM 638 O O . SER A 1 85 ? 0.745 16.126 29.667 1.00 49.59 85 SER A O 1
ATOM 640 N N . ALA A 1 86 ? 0.492 15.967 31.903 1.00 51.66 86 ALA A N 1
ATOM 641 C CA . ALA A 1 86 ? -0.116 14.645 31.982 1.00 51.66 86 ALA A CA 1
ATOM 642 C C . ALA A 1 86 ? -1.496 14.601 31.295 1.00 51.66 86 ALA A C 1
ATOM 644 O O . ALA A 1 86 ? -2.538 14.551 31.937 1.00 51.66 86 ALA A O 1
ATOM 645 N N . GLY A 1 87 ? -1.490 14.639 29.970 1.00 48.53 87 GLY A N 1
ATOM 646 C CA . GLY A 1 87 ? -2.624 14.408 29.099 1.00 48.53 87 GLY A CA 1
ATOM 647 C C . GLY A 1 87 ? -2.123 13.525 27.974 1.00 48.53 87 GLY A C 1
ATOM 648 O O . GLY A 1 87 ? -1.390 13.982 27.103 1.00 48.53 87 GLY A O 1
ATOM 649 N N . GLN A 1 88 ? -2.459 12.241 28.041 1.00 54.22 88 GLN A N 1
ATOM 650 C CA . GLN A 1 88 ? -2.142 11.254 27.019 1.00 54.22 88 GLN A CA 1
ATOM 651 C C . GLN A 1 88 ? -2.797 11.704 25.707 1.00 54.22 88 GLN A C 1
ATOM 653 O O . GLN A 1 88 ? -3.992 11.502 25.504 1.00 54.22 88 GLN A O 1
ATOM 658 N N . ALA A 1 89 ? -2.046 12.416 24.864 1.00 57.38 89 ALA A N 1
ATOM 659 C CA . ALA A 1 89 ? -2.560 12.911 23.599 1.00 57.38 89 ALA A CA 1
ATOM 660 C C . ALA A 1 89 ? -2.965 11.702 22.752 1.00 57.38 89 ALA A C 1
ATOM 662 O O . ALA A 1 89 ? -2.137 10.841 22.449 1.00 57.38 89 ALA A O 1
ATOM 663 N N . ALA A 1 90 ? -4.254 11.611 22.420 1.00 63.81 90 ALA A N 1
ATOM 664 C CA . ALA A 1 90 ? -4.746 10.557 21.550 1.00 63.81 90 ALA A CA 1
ATOM 665 C C . ALA A 1 90 ? -4.012 10.642 20.197 1.00 63.81 90 ALA A C 1
ATOM 667 O O . ALA A 1 90 ? -3.820 11.751 19.684 1.00 63.81 90 ALA A O 1
ATOM 668 N N . PRO A 1 91 ? -3.584 9.507 19.618 1.00 70.06 91 PRO A N 1
ATOM 669 C CA . PRO A 1 91 ? -2.906 9.510 18.329 1.00 70.06 91 PRO A CA 1
ATOM 670 C C . PRO A 1 91 ? -3.818 10.116 17.260 1.00 70.06 91 PRO A C 1
ATOM 672 O O . PRO A 1 91 ? -5.020 9.839 17.226 1.00 70.06 91 PRO A O 1
ATOM 675 N N . LEU A 1 92 ? -3.254 10.935 16.370 1.00 80.62 92 LEU A N 1
ATOM 676 C CA . LEU A 1 92 ? -4.028 11.511 15.276 1.00 80.62 92 LEU A CA 1
ATOM 677 C C . LEU A 1 92 ? -4.135 10.475 14.157 1.00 80.62 92 LEU A C 1
ATOM 679 O O . LEU A 1 92 ? -3.138 10.109 13.536 1.00 80.62 92 LEU A O 1
ATOM 683 N N . VAL A 1 93 ? -5.354 10.008 13.902 1.00 84.44 93 VAL A N 1
ATOM 684 C CA . VAL A 1 93 ? -5.644 9.010 12.869 1.00 84.44 93 VAL A CA 1
ATOM 685 C C . VAL A 1 93 ? -6.232 9.710 11.650 1.00 84.44 93 VAL A C 1
ATOM 687 O O . VAL A 1 93 ? -7.300 10.314 11.723 1.00 84.44 93 VAL A O 1
ATOM 690 N N . SER A 1 94 ? -5.534 9.628 10.522 1.00 88.44 94 SER A N 1
ATOM 691 C CA . SER A 1 94 ? -5.956 10.224 9.255 1.00 88.44 94 SER A CA 1
ATOM 692 C C . SER A 1 94 ? -6.233 9.150 8.212 1.00 88.44 94 SER A C 1
ATOM 694 O O . SER A 1 94 ? -5.325 8.430 7.801 1.00 88.44 94 SER A O 1
ATOM 696 N N . LEU A 1 95 ? -7.484 9.032 7.770 1.00 88.94 95 LEU A N 1
ATOM 697 C CA . LEU A 1 95 ? -7.865 8.069 6.737 1.00 88.94 95 LEU A CA 1
ATOM 698 C C . LEU A 1 95 ? -7.351 8.513 5.368 1.00 88.94 95 LEU A C 1
ATOM 700 O O . LEU A 1 95 ? -7.589 9.649 4.980 1.00 88.94 95 LEU A O 1
ATOM 704 N N . VAL A 1 96 ? -6.722 7.602 4.624 1.00 88.38 96 VAL A N 1
ATOM 705 C CA . VAL A 1 96 ? -6.231 7.820 3.249 1.00 88.38 96 VAL A CA 1
ATOM 706 C C . VAL A 1 96 ? -7.372 7.753 2.230 1.00 88.38 96 VAL A C 1
ATOM 708 O O . VAL A 1 96 ? -7.311 8.399 1.181 1.00 88.38 96 VAL A O 1
ATOM 711 N N . PHE A 1 97 ? -8.422 6.979 2.525 1.00 88.56 97 PHE A N 1
ATOM 712 C CA . PHE A 1 97 ? -9.625 6.909 1.701 1.00 88.56 97 PHE A CA 1
ATOM 713 C C . PHE A 1 97 ? -10.866 7.312 2.500 1.00 88.56 97 PHE A C 1
ATOM 715 O O . PHE A 1 97 ? -11.059 6.910 3.647 1.00 88.56 97 PHE A O 1
ATOM 722 N N . ARG A 1 98 ? -11.728 8.108 1.865 1.00 86.69 98 ARG A N 1
ATOM 723 C CA . ARG A 1 98 ? -13.026 8.552 2.390 1.00 86.69 98 ARG A CA 1
ATOM 724 C C . ARG A 1 98 ? -13.969 7.375 2.584 1.00 86.69 98 ARG A C 1
ATOM 726 O O . ARG A 1 98 ? -14.775 7.375 3.503 1.00 86.69 98 ARG A O 1
ATOM 733 N N . GLU A 1 99 ? -13.839 6.382 1.716 1.00 88.25 99 GLU A N 1
ATOM 734 C CA . GLU A 1 99 ? -14.599 5.143 1.723 1.00 88.25 99 GLU A CA 1
ATOM 735 C C . GLU A 1 99 ? -13.653 3.965 1.441 1.00 88.25 99 GLU A C 1
ATOM 737 O O . GLU A 1 99 ? -12.673 4.138 0.708 1.00 88.25 99 GLU A O 1
ATOM 742 N N . PRO A 1 100 ? -13.915 2.776 2.009 1.00 88.25 100 PRO A N 1
ATOM 743 C CA . PRO A 1 100 ? -13.116 1.587 1.739 1.00 88.25 100 PRO A CA 1
ATOM 744 C C . PRO A 1 100 ? -13.142 1.229 0.244 1.00 88.25 100 PRO A C 1
ATOM 746 O O . PRO A 1 100 ? -14.209 1.135 -0.360 1.00 88.25 100 PRO A O 1
ATOM 749 N N . VAL A 1 101 ? -11.975 0.994 -0.361 1.00 89.62 101 VAL A N 1
ATOM 750 C CA . VAL A 1 101 ? -11.846 0.703 -1.801 1.00 89.62 101 VAL A CA 1
ATOM 751 C C . VAL A 1 101 ? -11.495 -0.759 -2.042 1.00 89.62 101 VAL A C 1
ATOM 753 O O . VAL A 1 101 ? -10.647 -1.310 -1.358 1.00 89.62 101 VAL A O 1
ATOM 756 N N . GLN A 1 102 ? -12.076 -1.409 -3.051 1.00 90.06 102 GLN A N 1
ATOM 757 C CA . GLN A 1 102 ? -11.753 -2.822 -3.324 1.00 90.06 102 GLN A CA 1
ATOM 758 C C . GLN A 1 102 ? -10.299 -3.030 -3.761 1.00 90.06 102 GLN A C 1
ATOM 760 O O . GLN A 1 102 ? -9.650 -3.994 -3.360 1.00 90.06 102 GLN A O 1
ATOM 765 N N . ALA A 1 103 ? -9.784 -2.117 -4.579 1.00 90.19 103 ALA A N 1
ATOM 766 C CA . ALA A 1 103 ? -8.396 -2.113 -4.995 1.00 90.19 103 ALA A CA 1
ATOM 767 C C . ALA A 1 103 ? -7.956 -0.683 -5.300 1.00 90.19 103 ALA A C 1
ATOM 769 O O . ALA A 1 103 ? -8.688 0.096 -5.911 1.00 90.19 103 ALA A O 1
ATOM 770 N N . LEU A 1 104 ? -6.734 -0.351 -4.903 1.00 89.88 104 LEU A N 1
ATOM 771 C CA . LEU A 1 104 ? -6.066 0.861 -5.335 1.00 89.88 104 LEU A CA 1
ATOM 772 C C . LEU A 1 104 ? -5.374 0.592 -6.670 1.00 89.88 104 LEU A C 1
ATOM 774 O O . LEU A 1 104 ? -4.389 -0.145 -6.740 1.00 89.88 104 LEU A O 1
ATOM 778 N N . GLU A 1 105 ? -5.872 1.219 -7.727 1.00 90.25 105 GLU A N 1
ATOM 779 C CA . GLU A 1 105 ? -5.284 1.126 -9.057 1.00 90.25 105 GLU A CA 1
ATOM 780 C C . GLU A 1 105 ? -4.443 2.361 -9.371 1.00 90.25 105 GLU A C 1
ATOM 782 O O . GLU A 1 105 ? -4.892 3.503 -9.260 1.00 90.25 105 GLU A O 1
ATOM 787 N N . LEU A 1 106 ? -3.214 2.123 -9.813 1.00 88.62 106 LEU A N 1
ATOM 788 C CA . LEU A 1 106 ? -2.292 3.135 -10.287 1.00 88.62 106 LEU A CA 1
ATOM 789 C C . LEU A 1 106 ? -1.955 2.878 -11.747 1.00 88.62 106 LEU A C 1
ATOM 791 O O . LEU A 1 106 ? -1.710 1.746 -12.168 1.00 88.62 106 LEU A O 1
ATOM 795 N N . ARG A 1 107 ? -1.871 3.945 -12.528 1.00 88.31 107 ARG A N 1
ATOM 796 C CA . ARG A 1 107 ? -1.501 3.908 -13.939 1.00 88.31 107 ARG A CA 1
ATOM 797 C C . ARG A 1 107 ? -0.273 4.760 -14.153 1.00 88.31 107 ARG A C 1
ATOM 799 O O . ARG A 1 107 ? -0.141 5.844 -13.601 1.00 88.31 107 ARG A O 1
ATOM 806 N N . ARG A 1 108 ? 0.651 4.285 -14.978 1.00 84.62 108 ARG A N 1
ATOM 807 C CA . ARG A 1 108 ? 1.823 5.084 -15.326 1.00 84.62 108 ARG A CA 1
ATOM 808 C C . ARG A 1 108 ? 1.372 6.314 -16.116 1.00 84.62 108 ARG A C 1
ATOM 810 O O . ARG A 1 108 ? 0.713 6.151 -17.148 1.00 84.62 108 ARG A O 1
ATOM 817 N N . CYS A 1 109 ? 1.737 7.515 -15.665 1.00 81.19 109 CYS A N 1
ATOM 818 C CA . CYS A 1 109 ? 1.456 8.735 -16.420 1.00 81.19 109 CYS A CA 1
ATOM 819 C C . CYS A 1 109 ? 2.104 8.637 -17.808 1.00 81.19 109 CYS A C 1
ATOM 821 O O . CYS A 1 109 ? 3.295 8.343 -17.932 1.00 81.19 109 CYS A O 1
ATOM 823 N N . ARG A 1 110 ? 1.323 8.880 -18.864 1.00 67.88 110 ARG A N 1
ATOM 824 C CA . ARG A 1 110 ? 1.837 9.010 -20.232 1.00 67.88 110 ARG A CA 1
ATOM 825 C C . ARG A 1 110 ? 1.896 10.491 -20.578 1.00 67.88 110 ARG A C 1
ATOM 827 O O . ARG A 1 110 ? 0.901 11.068 -20.992 1.00 67.88 110 ARG A O 1
ATOM 834 N N . GLY A 1 111 ? 3.052 11.108 -20.371 1.00 58.28 111 GLY A N 1
ATOM 835 C CA . GLY A 1 111 ? 3.296 12.492 -20.764 1.00 58.28 111 GLY A CA 1
ATOM 836 C C . GLY A 1 111 ? 4.784 12.806 -20.741 1.00 58.28 111 GLY A C 1
ATOM 837 O O . GLY A 1 111 ? 5.483 12.402 -19.809 1.00 58.28 111 GLY A O 1
ATOM 838 N N . ALA A 1 112 ? 5.269 13.505 -21.768 1.00 46.47 112 ALA A N 1
ATOM 839 C CA . ALA A 1 112 ? 6.650 13.966 -21.851 1.00 46.47 112 ALA A CA 1
ATOM 840 C C . ALA A 1 112 ? 6.985 14.796 -20.595 1.00 46.47 112 ALA A C 1
ATOM 842 O O . ALA A 1 112 ? 6.380 15.834 -20.348 1.00 46.47 112 ALA A O 1
ATOM 843 N N . GLY A 1 113 ? 7.876 14.282 -19.742 1.00 57.06 113 GLY A N 1
ATOM 844 C CA . GLY A 1 113 ? 8.312 14.945 -18.504 1.00 57.06 113 GLY A CA 1
ATOM 845 C C . GLY A 1 113 ? 7.525 14.611 -17.227 1.00 57.06 113 GLY A C 1
ATOM 846 O O . GLY A 1 113 ? 8.004 14.903 -16.131 1.00 57.06 113 GLY A O 1
ATOM 847 N N . ARG A 1 114 ? 6.368 13.936 -17.298 1.00 61.09 114 ARG A N 1
ATOM 848 C CA . ARG A 1 114 ? 5.637 13.481 -16.097 1.00 61.09 114 ARG A CA 1
ATOM 849 C C . ARG A 1 114 ? 5.983 12.029 -15.771 1.00 61.09 114 ARG A C 1
ATOM 851 O O . ARG A 1 114 ? 5.241 11.111 -16.105 1.00 61.09 114 ARG A O 1
ATOM 858 N N . ARG A 1 115 ? 7.116 11.819 -15.091 1.00 72.12 115 ARG A N 1
ATOM 859 C CA . ARG A 1 115 ? 7.391 10.547 -14.400 1.00 72.12 115 ARG A CA 1
ATOM 860 C C . ARG A 1 115 ? 6.556 10.504 -13.121 1.00 72.12 115 ARG A C 1
ATOM 862 O O . ARG A 1 115 ? 6.624 11.435 -12.319 1.00 72.12 115 ARG A O 1
ATOM 869 N N . GLY A 1 116 ? 5.728 9.475 -12.980 1.00 78.88 116 GLY A N 1
ATOM 870 C CA . GLY A 1 116 ? 4.823 9.327 -11.847 1.00 78.88 116 GLY A CA 1
ATOM 871 C C . GLY A 1 116 ? 3.758 8.262 -12.078 1.00 78.88 116 GLY A C 1
ATOM 872 O O . GLY A 1 116 ? 3.624 7.701 -13.175 1.00 78.88 116 GLY A O 1
ATOM 873 N N . TRP A 1 117 ? 3.018 7.989 -11.016 1.00 84.19 117 TRP A N 1
ATOM 874 C CA . TRP A 1 117 ? 1.870 7.097 -11.004 1.00 84.19 117 TRP A CA 1
ATOM 875 C C . TRP A 1 117 ? 0.608 7.928 -10.783 1.00 84.19 117 TRP A C 1
ATOM 877 O O . TRP A 1 117 ? 0.503 8.660 -9.805 1.00 84.19 117 TRP A O 1
ATOM 887 N N . GLU A 1 118 ? -0.332 7.839 -11.714 1.00 86.12 118 GLU A N 1
ATOM 888 C CA . GLU A 1 118 ? -1.670 8.403 -11.590 1.00 86.12 118 GLU A CA 1
ATOM 889 C C . GLU A 1 118 ? -2.544 7.421 -10.822 1.00 86.12 118 GLU A C 1
ATOM 891 O O . GLU A 1 118 ? -2.692 6.266 -11.228 1.00 86.12 118 GLU A O 1
ATOM 896 N N . VAL A 1 119 ? -3.127 7.876 -9.723 1.00 84.94 119 VAL A N 1
ATOM 897 C CA . VAL A 1 119 ? -4.044 7.075 -8.924 1.00 84.94 119 VAL A CA 1
ATOM 898 C C . VAL A 1 119 ? -5.449 7.184 -9.508 1.00 84.94 119 VAL A C 1
ATOM 900 O O . VAL A 1 119 ? -6.002 8.273 -9.641 1.00 84.94 119 VAL A O 1
ATOM 903 N N . ALA A 1 120 ? -6.033 6.039 -9.849 1.00 81.44 120 ALA A N 1
ATOM 904 C CA . ALA A 1 120 ? -7.350 5.928 -10.461 1.00 81.44 120 ALA A CA 1
ATOM 905 C C . ALA A 1 120 ? -8.460 5.730 -9.411 1.00 81.44 120 ALA A C 1
ATOM 907 O O . ALA A 1 120 ? -9.348 4.905 -9.605 1.00 81.44 120 ALA A O 1
ATOM 908 N N . THR A 1 121 ? -8.427 6.480 -8.302 1.00 77.19 121 THR A N 1
ATOM 909 C CA . THR A 1 121 ? -9.521 6.499 -7.318 1.00 77.19 121 THR A CA 1
ATOM 910 C C . THR A 1 121 ? -9.940 7.920 -6.966 1.00 77.19 121 THR A C 1
ATOM 912 O O . THR A 1 121 ? -9.104 8.794 -6.753 1.00 77.19 121 THR A O 1
ATOM 915 N N . SER A 1 122 ? -11.252 8.142 -6.886 1.00 77.25 122 SER A N 1
ATOM 916 C CA . SER A 1 122 ? -11.854 9.364 -6.345 1.00 77.25 122 SER A CA 1
ATOM 917 C C . SER A 1 122 ? -12.050 9.307 -4.828 1.00 77.25 122 SER A C 1
ATOM 919 O O . SER A 1 122 ? -12.418 10.313 -4.231 1.00 77.25 122 SER A O 1
ATOM 921 N N . ALA A 1 123 ? -11.818 8.146 -4.208 1.00 83.12 123 ALA A N 1
ATOM 922 C CA . ALA A 1 123 ? -11.999 7.946 -2.775 1.00 83.12 123 ALA A CA 1
ATOM 923 C C . ALA A 1 123 ? -10.838 8.506 -1.944 1.00 83.12 123 ALA A C 1
ATOM 925 O O . ALA A 1 123 ? -10.961 8.578 -0.729 1.00 83.12 123 ALA A O 1
ATOM 926 N N . ALA A 1 124 ? -9.714 8.893 -2.555 1.00 83.00 124 ALA A N 1
ATOM 927 C CA . ALA A 1 124 ? -8.586 9.454 -1.817 1.00 83.00 124 ALA A CA 1
ATOM 928 C C . ALA A 1 124 ? -8.986 10.747 -1.078 1.00 83.00 124 ALA A C 1
ATOM 930 O O . ALA A 1 124 ? -9.596 11.649 -1.656 1.00 83.00 124 ALA A O 1
ATOM 931 N N . THR A 1 125 ? -8.656 10.833 0.209 1.00 81.44 125 THR A N 1
ATOM 932 C CA . THR A 1 125 ? -8.910 12.011 1.057 1.00 81.44 125 THR A CA 1
ATOM 933 C C . THR A 1 125 ? -7.936 13.137 0.753 1.00 81.44 125 THR A C 1
ATOM 935 O O . THR A 1 125 ? -8.369 14.267 0.529 1.00 81.44 125 THR A O 1
ATOM 938 N N . ASP A 1 126 ? -6.645 12.806 0.736 1.00 83.44 126 ASP A N 1
ATOM 939 C CA . ASP A 1 126 ? -5.526 13.731 0.639 1.00 83.44 126 ASP A CA 1
ATOM 940 C C . ASP A 1 126 ? -4.361 13.125 -0.164 1.00 83.44 126 ASP A C 1
ATOM 942 O O . ASP A 1 126 ? -4.041 11.936 -0.064 1.00 83.44 126 ASP A O 1
ATOM 946 N N . ALA A 1 127 ? -3.704 13.963 -0.968 1.00 82.06 127 ALA A N 1
ATOM 947 C CA . ALA A 1 127 ? -2.597 13.537 -1.820 1.00 82.06 127 ALA A CA 1
ATOM 948 C C . ALA A 1 127 ? -1.320 13.222 -1.024 1.00 82.06 127 ALA A C 1
ATOM 950 O O . ALA A 1 127 ? -0.577 12.320 -1.414 1.00 82.06 127 ALA A O 1
ATOM 951 N N . GLY A 1 128 ? -1.065 13.929 0.081 1.00 84.06 128 GLY A N 1
ATOM 952 C CA . GLY A 1 128 ? 0.084 13.695 0.956 1.00 84.06 128 GLY A CA 1
ATOM 953 C C . GLY A 1 128 ? -0.032 12.372 1.707 1.00 84.06 128 GLY A C 1
ATOM 954 O O . GLY A 1 128 ? 0.907 11.577 1.713 1.00 84.06 128 GLY A O 1
ATOM 955 N N . GLN A 1 129 ? -1.213 12.074 2.245 1.00 84.94 129 GLN A N 1
ATOM 956 C CA . GLN A 1 129 ? -1.499 10.796 2.902 1.00 84.94 129 GLN A CA 1
ATOM 957 C C . GLN A 1 129 ? -1.380 9.624 1.919 1.00 84.94 129 GLN A C 1
ATOM 959 O O . GLN A 1 129 ? -0.730 8.615 2.193 1.00 84.94 129 GLN A O 1
ATOM 964 N N . LEU A 1 130 ? -1.932 9.775 0.716 1.00 86.12 130 LEU A N 1
ATOM 965 C CA . LEU A 1 130 ? -1.806 8.767 -0.333 1.00 86.12 130 LEU A CA 1
ATOM 966 C C . LEU A 1 130 ? -0.349 8.550 -0.768 1.00 86.12 130 LEU A C 1
ATOM 968 O O . LEU A 1 130 ? 0.077 7.411 -0.970 1.00 86.12 130 LEU A O 1
ATOM 972 N N . GLN A 1 131 ? 0.428 9.630 -0.879 1.00 87.06 131 GLN A N 1
ATOM 973 C CA . GLN A 1 131 ? 1.862 9.580 -1.162 1.00 87.06 131 GLN A CA 1
ATOM 974 C C . GLN A 1 131 ? 2.619 8.825 -0.063 1.00 87.06 131 GLN A C 1
ATOM 976 O O . GLN A 1 131 ? 3.445 7.975 -0.390 1.00 87.06 131 GLN A O 1
ATOM 981 N N . GLN A 1 132 ? 2.322 9.085 1.211 1.00 87.88 132 GLN A N 1
ATOM 982 C CA . GLN A 1 132 ? 2.951 8.416 2.352 1.00 87.88 132 GLN A CA 1
ATOM 983 C C . GLN A 1 132 ? 2.598 6.925 2.418 1.00 87.88 132 GLN A C 1
ATOM 985 O O . GLN A 1 132 ? 3.472 6.088 2.659 1.00 87.88 132 GLN A O 1
ATOM 990 N N . PHE A 1 133 ? 1.341 6.565 2.142 1.00 88.50 133 PHE A N 1
ATOM 991 C CA . PHE A 1 133 ? 0.934 5.166 2.029 1.00 88.50 133 PHE A CA 1
ATOM 992 C C . PHE A 1 133 ? 1.716 4.445 0.924 1.00 88.50 133 PHE A C 1
ATOM 994 O O . PHE A 1 133 ? 2.291 3.384 1.162 1.00 88.50 133 PHE A O 1
ATOM 1001 N N . LEU A 1 134 ? 1.784 5.029 -0.274 1.00 88.12 134 LEU A N 1
ATOM 1002 C CA . LEU A 1 134 ? 2.490 4.428 -1.407 1.00 88.12 134 LEU A CA 1
ATOM 1003 C C . LEU A 1 134 ? 3.999 4.352 -1.189 1.00 88.12 134 LEU A C 1
ATOM 1005 O O . LEU A 1 134 ? 4.618 3.383 -1.623 1.00 88.12 134 LEU A O 1
ATOM 1009 N N . ASP A 1 135 ? 4.583 5.327 -0.497 1.00 88.06 135 ASP A N 1
ATOM 1010 C CA . ASP A 1 135 ? 5.993 5.281 -0.127 1.00 88.06 135 ASP A CA 1
ATOM 1011 C C . ASP A 1 135 ? 6.281 4.148 0.858 1.00 88.06 135 ASP A C 1
ATOM 1013 O O . ASP A 1 135 ? 7.204 3.362 0.649 1.00 88.06 135 ASP A O 1
ATOM 1017 N N . THR A 1 136 ? 5.397 3.965 1.843 1.00 87.81 136 THR A N 1
ATOM 1018 C CA . THR A 1 136 ? 5.461 2.839 2.781 1.00 87.81 136 THR A CA 1
ATOM 1019 C C . THR A 1 136 ? 5.342 1.506 2.043 1.00 87.81 136 THR A C 1
ATOM 1021 O O . THR A 1 136 ? 6.189 0.630 2.198 1.00 87.81 136 THR A O 1
ATOM 1024 N N . VAL A 1 137 ? 4.343 1.349 1.170 1.00 87.81 137 VAL A N 1
ATOM 1025 C CA . VAL A 1 137 ? 4.193 0.145 0.334 1.00 87.81 137 VAL A CA 1
ATOM 1026 C C . VAL A 1 137 ? 5.443 -0.084 -0.521 1.00 87.81 137 VAL A C 1
ATOM 1028 O O . VAL A 1 137 ? 5.912 -1.217 -0.624 1.00 87.81 137 VAL A O 1
ATOM 1031 N N . GLY A 1 138 ? 6.005 0.987 -1.087 1.00 86.44 138 GLY A N 1
ATOM 1032 C CA . GLY A 1 138 ? 7.264 1.015 -1.827 1.00 86.44 138 GLY A CA 1
ATOM 1033 C C . GLY A 1 138 ? 8.432 0.439 -1.033 1.00 86.44 138 GLY A C 1
ATOM 1034 O O . GLY A 1 138 ? 9.078 -0.519 -1.463 1.00 86.44 138 GLY A O 1
ATOM 1035 N N . ALA A 1 139 ? 8.670 1.000 0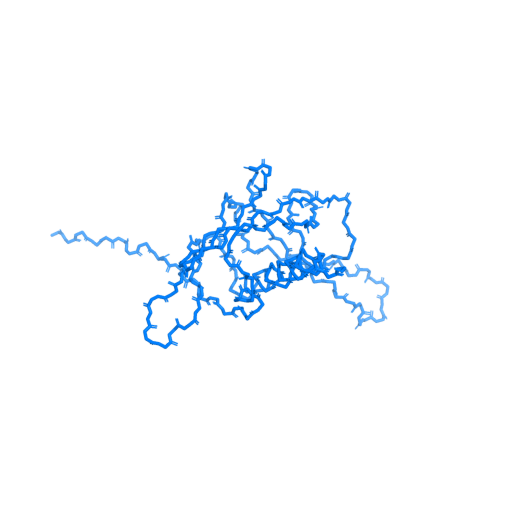.149 1.00 87.00 139 ALA A N 1
ATOM 1036 C CA . ALA A 1 139 ? 9.759 0.621 1.035 1.00 87.00 139 ALA A CA 1
ATOM 1037 C C . ALA A 1 139 ? 9.620 -0.831 1.510 1.00 87.00 139 ALA A C 1
ATOM 1039 O O . ALA A 1 139 ? 10.567 -1.609 1.401 1.00 87.00 139 ALA A O 1
ATOM 1040 N N . PHE A 1 140 ? 8.426 -1.231 1.954 1.00 85.56 140 PHE A N 1
ATOM 1041 C CA . PHE A 1 140 ? 8.154 -2.596 2.407 1.00 85.56 140 PHE A CA 1
ATOM 1042 C C . PHE A 1 140 ? 8.261 -3.607 1.262 1.00 85.56 140 PHE A C 1
ATOM 1044 O O . PHE A 1 140 ? 8.846 -4.677 1.436 1.00 85.56 140 PHE A O 1
ATOM 1051 N N . GLY A 1 141 ? 7.738 -3.275 0.079 1.00 84.19 141 GLY A N 1
ATOM 1052 C CA . GLY A 1 141 ? 7.835 -4.123 -1.107 1.00 84.19 141 GLY A CA 1
ATOM 1053 C C . GLY A 1 141 ? 9.268 -4.316 -1.572 1.00 84.19 141 GLY A C 1
ATOM 1054 O O . GLY A 1 141 ? 9.683 -5.455 -1.787 1.00 84.19 141 GLY A O 1
ATOM 1055 N N . SER A 1 142 ? 10.042 -3.234 -1.646 1.00 83.69 142 SER A N 1
ATOM 1056 C CA . SER A 1 142 ? 11.456 -3.295 -2.010 1.00 83.69 142 SER A CA 1
ATOM 1057 C C . SER A 1 142 ? 12.265 -4.075 -0.974 1.00 83.69 142 SER A C 1
ATOM 1059 O O . SER A 1 142 ? 13.079 -4.910 -1.356 1.00 83.69 142 SER A O 1
ATOM 1061 N N . ALA A 1 143 ? 12.032 -3.856 0.324 1.00 84.69 143 ALA A N 1
ATOM 1062 C CA . ALA A 1 143 ? 12.723 -4.581 1.389 1.00 84.69 143 ALA A CA 1
ATOM 1063 C C . ALA A 1 143 ? 12.390 -6.080 1.372 1.00 84.69 143 ALA A C 1
ATOM 1065 O O . ALA A 1 143 ? 13.276 -6.919 1.531 1.00 84.69 143 ALA A O 1
ATOM 1066 N N . LYS A 1 144 ? 11.122 -6.438 1.133 1.00 83.69 144 LYS A N 1
ATOM 1067 C CA . LYS A 1 144 ? 10.702 -7.839 1.036 1.00 83.69 144 LYS A CA 1
ATOM 1068 C C . LYS A 1 144 ? 11.303 -8.533 -0.183 1.00 83.69 144 LYS A C 1
ATOM 1070 O O . LYS A 1 144 ? 11.765 -9.662 -0.059 1.00 83.69 144 LYS A O 1
ATOM 1075 N N . GLN A 1 145 ? 11.332 -7.864 -1.334 1.00 82.75 145 GLN A N 1
ATOM 1076 C CA . GLN A 1 145 ? 11.982 -8.394 -2.532 1.00 82.75 145 GLN A CA 1
ATOM 1077 C C . GLN A 1 145 ? 13.495 -8.522 -2.352 1.00 82.75 145 GLN A C 1
ATOM 1079 O O . GLN A 1 145 ? 14.037 -9.560 -2.700 1.00 82.75 145 GLN A O 1
ATOM 1084 N N . ALA A 1 146 ? 14.165 -7.539 -1.744 1.00 80.00 146 ALA A N 1
ATOM 1085 C CA . ALA A 1 146 ? 15.596 -7.625 -1.452 1.00 80.00 146 ALA A CA 1
ATOM 1086 C C . ALA A 1 146 ? 15.929 -8.841 -0.571 1.00 80.00 146 ALA A C 1
ATOM 1088 O O . ALA A 1 146 ? 16.884 -9.557 -0.849 1.00 80.00 146 ALA A O 1
ATOM 1089 N N . ARG A 1 147 ? 15.100 -9.133 0.441 1.00 76.38 147 ARG A N 1
ATOM 1090 C CA . ARG A 1 147 ? 15.251 -10.344 1.264 1.00 76.38 147 ARG A CA 1
ATOM 1091 C C . ARG A 1 147 ? 14.981 -11.633 0.493 1.00 76.38 147 ARG A C 1
ATOM 1093 O O . ARG A 1 147 ? 15.657 -12.617 0.740 1.00 76.38 147 ARG A O 1
ATOM 1100 N N . ALA A 1 148 ? 14.014 -11.638 -0.422 1.00 71.12 148 ALA A N 1
ATOM 1101 C CA . ALA A 1 148 ? 13.728 -12.806 -1.254 1.00 71.12 148 ALA A CA 1
ATOM 1102 C C . ALA A 1 148 ? 14.836 -13.074 -2.288 1.00 71.12 148 ALA A C 1
ATOM 1104 O O . ALA A 1 148 ? 15.118 -14.228 -2.586 1.00 71.12 148 ALA A O 1
ATOM 1105 N N . SER A 1 149 ? 15.474 -12.021 -2.807 1.00 60.91 149 SER A N 1
ATOM 1106 C CA . SER A 1 149 ? 16.590 -12.118 -3.754 1.00 60.91 149 SER A CA 1
ATOM 1107 C C . SER A 1 149 ? 17.942 -12.396 -3.087 1.00 60.91 149 SER A C 1
ATOM 1109 O O . SER A 1 149 ? 18.843 -12.864 -3.766 1.00 60.91 149 SER A O 1
ATOM 1111 N N . GLY A 1 150 ? 18.091 -12.125 -1.785 1.00 53.88 150 GLY A N 1
ATOM 1112 C CA . GLY A 1 150 ? 19.303 -12.421 -1.008 1.00 53.88 150 GLY A CA 1
ATOM 1113 C C . GLY A 1 150 ? 19.400 -13.859 -0.478 1.00 53.88 150 GLY A C 1
ATOM 1114 O O . GLY A 1 150 ? 20.330 -14.167 0.255 1.00 53.88 150 GLY A O 1
ATOM 1115 N N . ILE A 1 151 ? 18.448 -14.737 -0.814 1.00 49.84 151 ILE A N 1
ATOM 1116 C CA . ILE A 1 151 ? 18.471 -16.176 -0.484 1.00 49.84 151 ILE A CA 1
ATOM 1117 C C . ILE A 1 151 ? 18.933 -16.931 -1.741 1.00 49.84 151 ILE A C 1
ATOM 1119 O O . ILE A 1 151 ? 18.181 -17.690 -2.349 1.00 49.84 151 ILE A O 1
ATOM 1123 N N . GLY A 1 152 ? 20.145 -16.618 -2.197 1.00 45.44 152 GLY A N 1
ATOM 1124 C CA . GLY A 1 152 ? 20.697 -17.129 -3.452 1.00 45.44 152 GLY A CA 1
ATOM 1125 C C . GLY A 1 152 ? 22.207 -16.946 -3.601 1.00 45.44 152 GLY A C 1
ATOM 1126 O O . GLY A 1 152 ? 22.670 -16.831 -4.729 1.00 45.44 152 GLY A O 1
ATOM 1127 N N . GLU A 1 153 ? 22.952 -16.899 -2.497 1.00 42.19 153 GLU A N 1
ATOM 1128 C CA . GLU A 1 153 ? 24.411 -17.061 -2.496 1.00 42.19 153 GLU A CA 1
ATOM 1129 C C . GLU A 1 153 ? 24.770 -18.057 -1.382 1.00 42.19 153 GLU A C 1
ATOM 1131 O O . GLU A 1 153 ? 24.818 -17.694 -0.207 1.00 42.19 153 GLU A O 1
ATOM 1136 N N . ASP A 1 154 ? 24.922 -19.321 -1.783 1.00 39.38 154 ASP A N 1
ATOM 1137 C CA . ASP A 1 154 ? 25.789 -20.329 -1.157 1.00 39.38 154 ASP A CA 1
ATOM 1138 C C . ASP A 1 154 ? 26.787 -20.776 -2.235 1.00 39.38 154 ASP A C 1
ATOM 1140 O O . ASP A 1 154 ? 26.324 -21.033 -3.377 1.00 39.38 154 ASP A O 1
#